Protein AF-A0A9E2AFW2-F1 (afdb_monomer)

Solvent-accessible surface area (backbone atoms only — not comparable to full-atom values): 8240 Å² total; per-residue (Å²): 127,94,78,80,80,75,71,78,92,69,82,68,89,81,72,83,62,75,20,58,77,52,99,63,85,60,44,72,47,82,43,48,35,34,31,89,55,49,40,71,42,80,55,95,90,38,84,34,23,58,45,58,34,19,28,29,30,11,33,22,78,39,76,97,48,46,80,21,29,34,50,26,20,40,85,44,87,38,39,20,19,66,88,38,36,89,31,56,58,35,32,25,68,42,68,41,74,51,57,39,71,80,40,66,43,82,35,43,22,35,25,28,33,46,36,32,38,84,47,20,26,28,27,42,78,86,51,45,82,38,64,41,48,69,68,47,54,50,32,47,52,69,26,91,86,35,53,55,43,75,91

Structure (mmCIF, N/CA/C/O backbone):
data_AF-A0A9E2AFW2-F1
#
_entry.id   AF-A0A9E2AFW2-F1
#
loop_
_atom_site.group_PDB
_atom_site.id
_atom_site.type_symbol
_atom_site.label_atom_id
_atom_site.label_alt_id
_atom_site.label_comp_id
_atom_site.label_asym_id
_atom_site.label_entity_id
_atom_site.label_seq_id
_atom_site.pdbx_PDB_ins_code
_atom_site.Cartn_x
_atom_site.Cartn_y
_atom_site.Cartn_z
_atom_site.occupancy
_atom_site.B_iso_or_equiv
_atom_site.auth_seq_id
_atom_site.auth_comp_id
_atom_site.auth_asym_id
_atom_site.auth_atom_id
_atom_site.pdbx_PDB_model_num
ATOM 1 N N . MET A 1 1 ? -11.075 -13.597 -46.503 1.00 49.38 1 MET A N 1
ATOM 2 C CA . MET A 1 1 ? -11.694 -13.304 -45.193 1.00 49.38 1 MET A CA 1
ATOM 3 C C . MET A 1 1 ? -10.785 -12.336 -44.465 1.00 49.38 1 MET A C 1
ATOM 5 O O . MET A 1 1 ? -9.578 -12.467 -44.625 1.00 49.38 1 MET A O 1
ATOM 9 N N . ALA A 1 2 ? -11.335 -11.351 -43.754 1.00 45.50 2 ALA A N 1
ATOM 10 C CA . ALA A 1 2 ? -10.520 -10.453 -42.945 1.00 45.50 2 ALA A CA 1
ATOM 11 C C . ALA A 1 2 ? -9.795 -11.281 -41.873 1.00 45.50 2 ALA A C 1
ATOM 13 O O . ALA A 1 2 ? -10.430 -11.976 -41.084 1.00 45.50 2 ALA A O 1
ATOM 14 N N . HIS A 1 3 ? -8.470 -11.265 -41.925 1.00 57.03 3 HIS A N 1
ATOM 15 C CA . HIS A 1 3 ? -7.596 -11.853 -40.927 1.00 57.03 3 HIS A CA 1
ATOM 16 C C . HIS A 1 3 ? -7.276 -10.745 -39.926 1.00 57.03 3 HIS A C 1
ATOM 18 O O . HIS A 1 3 ? -6.741 -9.705 -40.307 1.00 57.03 3 HIS A O 1
ATOM 24 N N . PHE A 1 4 ? -7.678 -10.942 -38.675 1.00 56.41 4 PHE A N 1
ATOM 25 C CA . PHE A 1 4 ? -7.304 -10.051 -37.589 1.00 56.41 4 PHE A CA 1
ATOM 26 C C . PHE A 1 4 ? -5.936 -10.497 -37.081 1.00 56.41 4 PHE A C 1
ATOM 28 O O . PHE A 1 4 ? -5.843 -11.523 -36.404 1.00 56.41 4 PHE A O 1
ATOM 35 N N . ASP A 1 5 ? -4.893 -9.738 -37.421 1.00 60.00 5 ASP A N 1
ATOM 36 C CA . ASP A 1 5 ? -3.604 -9.843 -36.742 1.00 60.00 5 ASP A CA 1
ATOM 37 C C . ASP A 1 5 ? -3.834 -9.535 -35.263 1.00 60.00 5 ASP A C 1
ATOM 39 O O . ASP A 1 5 ? -4.218 -8.423 -34.889 1.00 60.00 5 ASP A O 1
ATOM 43 N N . LYS A 1 6 ? -3.648 -10.541 -34.407 1.00 53.03 6 LYS A N 1
ATOM 44 C CA . LYS A 1 6 ? -3.552 -10.294 -32.971 1.00 53.03 6 LYS A CA 1
ATOM 45 C C . LYS A 1 6 ? -2.256 -9.517 -32.761 1.00 53.03 6 LYS A C 1
ATOM 47 O O . LYS A 1 6 ? -1.215 -9.927 -33.270 1.00 53.03 6 LYS A O 1
ATOM 52 N N . GLY A 1 7 ? -2.344 -8.382 -32.065 1.00 51.44 7 GLY A N 1
ATOM 53 C CA . GLY A 1 7 ? -1.178 -7.574 -31.715 1.00 51.44 7 GLY A CA 1
ATOM 54 C C . GLY A 1 7 ? -0.100 -8.418 -31.023 1.00 51.44 7 GLY A C 1
ATOM 55 O O . GLY A 1 7 ? -0.395 -9.525 -30.560 1.00 51.44 7 GLY A O 1
ATOM 56 N N . PRO A 1 8 ? 1.149 -7.929 -30.964 1.00 52.69 8 PRO A N 1
ATOM 57 C CA . PRO A 1 8 ? 2.214 -8.649 -30.275 1.00 52.69 8 PRO A CA 1
ATOM 58 C C . PRO A 1 8 ? 1.735 -9.015 -28.864 1.00 52.69 8 PRO A C 1
ATOM 60 O O . PRO A 1 8 ? 1.018 -8.224 -28.251 1.00 52.69 8 PRO A O 1
ATOM 63 N N . ASN A 1 9 ? 2.098 -10.208 -28.377 1.00 46.34 9 ASN A N 1
ATOM 64 C CA . ASN A 1 9 ? 1.863 -10.688 -27.005 1.00 46.34 9 ASN A CA 1
ATOM 65 C C . ASN A 1 9 ? 2.621 -9.819 -25.974 1.00 46.34 9 ASN A C 1
ATOM 67 O O . ASN A 1 9 ? 3.375 -10.325 -25.151 1.00 46.34 9 ASN A O 1
ATOM 71 N N . LEU A 1 10 ? 2.470 -8.501 -26.048 1.00 45.81 10 LEU A N 1
ATOM 72 C CA . LEU A 1 10 ? 2.905 -7.565 -25.038 1.00 45.81 10 LEU A CA 1
ATOM 73 C C . LEU A 1 10 ? 1.921 -7.736 -23.891 1.00 45.81 10 LEU A C 1
ATOM 75 O O . LEU A 1 10 ? 0.757 -7.343 -23.985 1.00 45.81 10 LEU A O 1
ATOM 79 N N . VAL A 1 11 ? 2.392 -8.362 -22.818 1.00 45.12 11 VAL A N 1
ATOM 80 C CA . VAL A 1 11 ? 1.685 -8.427 -21.541 1.00 45.12 11 VAL A CA 1
ATOM 81 C C . VAL A 1 11 ? 1.864 -7.068 -20.875 1.00 45.12 11 VAL A C 1
ATOM 83 O O . VAL A 1 11 ? 2.474 -6.944 -19.824 1.00 45.12 11 VAL A O 1
ATOM 86 N N . THR A 1 12 ? 1.390 -5.999 -21.513 1.00 49.47 12 THR A N 1
ATOM 87 C CA . THR A 1 12 ? 1.203 -4.760 -20.770 1.00 49.47 12 THR A CA 1
ATOM 88 C C . THR A 1 12 ? 0.086 -5.076 -19.774 1.00 49.47 12 THR A C 1
ATOM 90 O O . THR A 1 12 ? -0.984 -5.504 -20.222 1.00 49.47 12 THR A O 1
ATOM 93 N N . PRO A 1 13 ? 0.312 -4.962 -18.454 1.00 49.81 13 PRO A N 1
ATOM 94 C CA . PRO A 1 13 ? -0.681 -5.312 -17.446 1.00 49.81 13 PRO A CA 1
ATOM 95 C C . PRO A 1 13 ? -1.799 -4.262 -17.462 1.00 49.81 13 PRO A C 1
ATOM 97 O O . PRO A 1 13 ? -1.875 -3.379 -16.619 1.00 49.81 13 PRO A O 1
ATOM 100 N N . PHE A 1 14 ? -2.653 -4.309 -18.481 1.00 44.72 14 PHE A N 1
ATOM 101 C CA . PHE A 1 14 ? -3.887 -3.548 -18.528 1.00 44.72 14 PHE A CA 1
ATOM 102 C C . PHE A 1 14 ? -4.969 -4.386 -17.854 1.00 44.72 14 PHE A C 1
ATOM 104 O O . PHE A 1 14 ? -5.478 -5.345 -18.433 1.00 44.72 14 PHE A O 1
ATOM 111 N N . GLY A 1 15 ? -5.310 -4.019 -16.622 1.00 48.16 15 GLY A N 1
ATOM 112 C CA . GLY A 1 15 ? -6.429 -4.595 -15.889 1.00 48.16 15 GLY A CA 1
ATOM 113 C C . GLY A 1 15 ? -6.395 -4.204 -14.418 1.00 48.16 15 GLY A C 1
ATOM 114 O O . GLY A 1 15 ? -5.379 -4.391 -13.756 1.00 48.16 15 GLY A O 1
ATOM 115 N N . ASP A 1 16 ? -7.512 -3.686 -13.911 1.00 53.84 16 ASP A N 1
ATOM 116 C CA . ASP A 1 16 ? -7.680 -3.423 -12.484 1.00 53.84 16 ASP A CA 1
ATOM 117 C C . ASP A 1 16 ? -7.953 -4.755 -11.773 1.00 53.84 16 ASP A C 1
ATOM 119 O O . ASP A 1 16 ? -9.029 -5.350 -11.922 1.00 53.84 16 ASP A O 1
ATOM 123 N N . LEU A 1 17 ? -6.991 -5.239 -10.983 1.00 59.94 17 LEU A N 1
ATOM 124 C CA . LEU A 1 17 ? -7.276 -6.292 -10.011 1.00 59.94 17 LEU A CA 1
ATOM 125 C C . LEU A 1 17 ? -8.238 -5.705 -8.979 1.00 59.94 17 LEU A C 1
ATOM 127 O O . LEU A 1 17 ? -7.923 -4.772 -8.235 1.00 59.94 1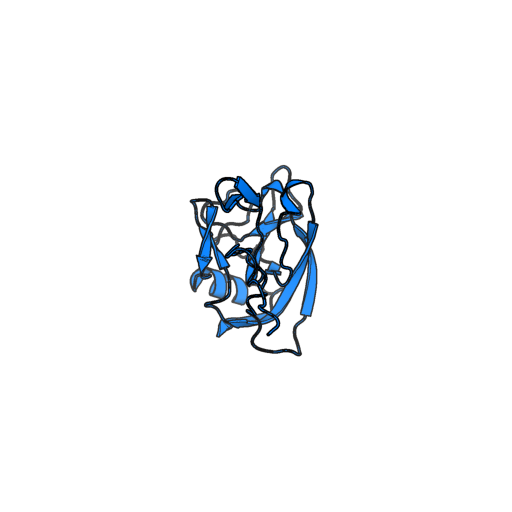7 LEU A O 1
ATOM 131 N N . THR A 1 18 ? -9.477 -6.195 -9.015 1.00 73.38 18 THR A N 1
ATOM 132 C CA . THR A 1 18 ? -10.560 -5.651 -8.198 1.00 73.38 18 THR A CA 1
ATOM 133 C C . THR A 1 18 ? -10.479 -6.254 -6.800 1.00 73.38 18 THR A C 1
ATOM 135 O O . THR A 1 18 ? -11.070 -7.294 -6.515 1.00 73.38 18 THR A O 1
ATOM 138 N N . PHE A 1 19 ? -9.746 -5.579 -5.917 1.00 85.81 19 PHE A N 1
ATOM 139 C CA . PHE A 1 19 ? -9.645 -5.945 -4.503 1.00 85.81 19 PHE A CA 1
ATOM 140 C C . PHE A 1 19 ? -10.949 -5.687 -3.729 1.00 85.81 19 PHE A C 1
ATOM 142 O O . PHE A 1 19 ? -11.194 -6.316 -2.704 1.00 85.81 19 PHE A O 1
ATOM 149 N N . LEU A 1 20 ? -11.815 -4.783 -4.198 1.00 86.00 20 LEU A N 1
ATOM 150 C CA . LEU A 1 20 ? -13.088 -4.483 -3.541 1.00 86.00 20 LEU A CA 1
ATOM 151 C C . LEU A 1 20 ? -14.127 -5.575 -3.813 1.00 86.00 20 LEU A C 1
ATOM 153 O O . LEU A 1 20 ? -14.416 -5.920 -4.957 1.00 86.00 20 LEU A O 1
ATOM 157 N N . ARG A 1 21 ? -14.757 -6.086 -2.751 1.00 81.69 21 ARG A N 1
ATOM 158 C CA . ARG A 1 21 ? -15.863 -7.058 -2.853 1.00 81.69 21 ARG A CA 1
ATOM 159 C C . ARG A 1 21 ? -17.245 -6.418 -2.913 1.00 81.69 21 ARG A C 1
ATOM 161 O O . ARG A 1 21 ? -18.230 -7.119 -3.127 1.00 81.69 21 ARG A O 1
ATOM 168 N N . SER A 1 22 ? -17.320 -5.101 -2.755 1.00 72.38 22 SER A N 1
ATOM 169 C CA . SER A 1 22 ? -18.550 -4.328 -2.886 1.00 72.38 22 SER A CA 1
ATOM 170 C C . SER A 1 22 ? -18.357 -3.203 -3.892 1.00 72.38 22 SER A C 1
ATOM 172 O O . SER A 1 22 ? -17.345 -2.509 -3.867 1.00 72.38 22 SER A O 1
ATOM 174 N N . THR A 1 23 ? -19.353 -2.993 -4.750 1.00 71.12 23 THR A N 1
ATOM 175 C CA . THR A 1 23 ? -19.402 -1.844 -5.665 1.00 71.12 23 THR A CA 1
ATOM 176 C C . THR A 1 23 ? -19.975 -0.591 -5.000 1.00 71.12 23 THR A C 1
ATOM 178 O O . THR A 1 23 ? -19.954 0.474 -5.604 1.00 71.12 23 THR A O 1
ATOM 181 N N . HIS A 1 24 ? -20.504 -0.705 -3.775 1.00 70.94 24 HIS A N 1
ATOM 182 C CA . HIS A 1 24 ? -21.132 0.378 -3.010 1.00 70.94 24 HIS A CA 1
ATOM 183 C C . HIS A 1 24 ? -20.594 0.429 -1.568 1.00 70.94 24 HIS A C 1
ATOM 185 O O . HIS A 1 24 ? -20.006 -0.540 -1.088 1.00 70.94 24 HIS A O 1
ATOM 191 N N . ASN A 1 25 ? -20.858 1.528 -0.852 1.00 81.25 25 ASN A N 1
ATOM 192 C CA . ASN A 1 25 ? -20.519 1.714 0.569 1.00 81.25 25 ASN A CA 1
ATOM 193 C C . ASN A 1 25 ? -19.024 1.564 0.895 1.00 81.25 25 ASN A C 1
ATOM 195 O O . ASN A 1 25 ? -18.662 0.958 1.902 1.00 81.25 25 ASN A O 1
ATOM 199 N N . TYR A 1 26 ? -18.165 2.126 0.050 1.00 90.44 26 TYR A N 1
ATOM 200 C CA . TYR A 1 26 ? -16.770 2.364 0.394 1.00 90.44 26 TYR A CA 1
ATOM 201 C C . TYR A 1 26 ? -16.505 3.867 0.403 1.00 90.44 26 TYR A C 1
ATOM 203 O O . TYR A 1 26 ? -17.104 4.607 -0.380 1.00 90.44 26 TYR A O 1
ATOM 211 N N . ASN A 1 27 ? -15.609 4.308 1.281 1.00 93.88 27 ASN A N 1
ATOM 212 C CA . ASN A 1 27 ? -15.170 5.696 1.322 1.00 93.88 27 ASN A CA 1
ATOM 213 C C . ASN A 1 27 ? -13.701 5.800 0.933 1.00 93.88 27 ASN A C 1
ATOM 215 O O . ASN A 1 27 ? -12.884 4.938 1.266 1.00 93.88 27 ASN A O 1
ATOM 219 N N . VAL A 1 28 ? -13.394 6.874 0.212 1.00 94.31 28 VAL A N 1
ATOM 220 C CA . VAL A 1 28 ? -12.089 7.129 -0.394 1.00 94.31 28 VAL A CA 1
ATOM 221 C C . VAL A 1 28 ? -11.592 8.483 0.073 1.00 94.31 28 VAL A C 1
ATOM 223 O O . VAL A 1 28 ? -12.369 9.431 0.180 1.00 94.31 28 VAL A O 1
ATOM 226 N N . GLU A 1 29 ? -10.293 8.576 0.306 1.00 96.00 29 GLU A N 1
ATOM 227 C CA . GLU A 1 29 ? -9.592 9.828 0.546 1.00 96.00 29 GLU A CA 1
ATOM 228 C C . GLU A 1 29 ? -8.398 9.948 -0.409 1.00 96.00 29 GLU A C 1
ATOM 230 O O . GLU A 1 29 ? -7.789 8.949 -0.799 1.00 96.00 29 GLU A O 1
ATOM 235 N N . SER A 1 30 ? -8.097 11.174 -0.833 1.00 96.94 30 SER A N 1
ATOM 236 C CA . SER A 1 30 ? -6.978 11.481 -1.723 1.00 96.94 30 SER A CA 1
ATOM 237 C C . SER A 1 30 ? -5.680 11.645 -0.935 1.00 96.94 30 SER A C 1
ATOM 239 O O . SER A 1 30 ? -5.635 12.411 0.029 1.00 96.94 30 SER A O 1
ATOM 241 N N . TYR A 1 31 ? -4.605 11.013 -1.400 1.00 97.69 31 TYR A N 1
ATOM 242 C CA . TYR A 1 31 ? -3.260 11.171 -0.850 1.00 97.69 31 TYR A CA 1
ATOM 243 C C . TYR A 1 31 ? -2.229 11.401 -1.953 1.00 97.69 31 TYR A C 1
ATOM 245 O O . TYR A 1 31 ? -2.374 10.916 -3.073 1.00 97.69 31 TYR A O 1
ATOM 253 N N . THR A 1 32 ? -1.143 12.096 -1.616 1.00 98.00 32 THR A N 1
ATOM 254 C CA . THR A 1 32 ? 0.012 12.250 -2.508 1.00 98.00 32 THR A CA 1
ATOM 255 C C . THR A 1 32 ? 0.951 11.057 -2.350 1.00 98.00 32 THR A C 1
ATOM 257 O O . THR A 1 32 ? 1.638 10.947 -1.334 1.00 98.00 32 THR A O 1
ATOM 260 N N . LEU A 1 33 ? 0.998 10.182 -3.353 1.00 97.62 33 LEU A N 1
ATOM 261 C CA . LEU A 1 33 ? 1.983 9.112 -3.500 1.00 97.62 33 LEU A CA 1
ATOM 262 C C . LEU A 1 33 ? 3.352 9.712 -3.822 1.00 97.62 33 LEU A C 1
ATOM 264 O O . LEU A 1 33 ? 3.494 10.474 -4.783 1.00 97.62 33 LEU A O 1
ATOM 268 N N . ALA A 1 34 ? 4.356 9.354 -3.029 1.00 96.94 34 ALA A N 1
ATOM 269 C CA . ALA A 1 34 ? 5.733 9.736 -3.284 1.00 96.94 34 ALA A CA 1
ATOM 270 C C . ALA A 1 34 ? 6.329 8.878 -4.404 1.00 96.94 34 ALA A C 1
ATOM 272 O O . ALA A 1 34 ? 6.399 7.657 -4.281 1.00 96.94 34 ALA A O 1
ATOM 273 N N . GLU A 1 35 ? 6.831 9.509 -5.467 1.00 94.88 35 GLU A N 1
ATOM 274 C CA . GLU A 1 35 ? 7.476 8.786 -6.575 1.00 94.88 35 GLU A CA 1
ATOM 275 C C . GLU A 1 35 ? 8.638 7.914 -6.080 1.00 94.88 35 GLU A C 1
ATOM 277 O O . GLU A 1 35 ? 8.860 6.811 -6.582 1.00 94.88 35 GLU A O 1
ATOM 282 N N . ALA A 1 36 ? 9.409 8.421 -5.116 1.00 94.06 36 ALA A N 1
ATOM 283 C CA . ALA A 1 36 ? 10.596 7.746 -4.603 1.00 94.06 36 ALA A CA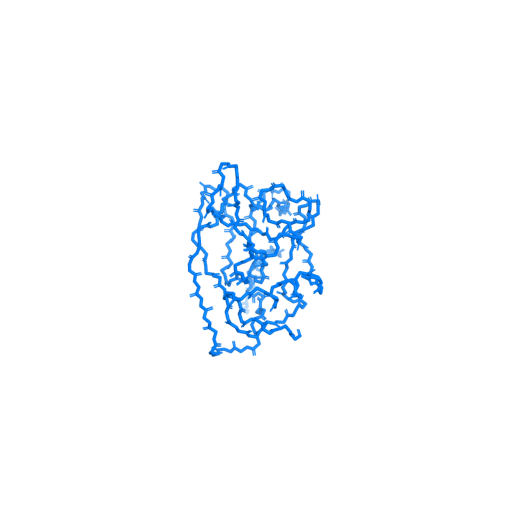 1
ATOM 284 C C . ALA A 1 36 ? 10.269 6.424 -3.894 1.00 94.06 36 ALA A C 1
ATOM 286 O O . ALA A 1 36 ? 11.133 5.558 -3.830 1.00 94.06 36 ALA A O 1
ATOM 287 N N . ASP A 1 37 ? 9.036 6.275 -3.406 1.00 94.56 37 ASP A N 1
ATOM 288 C CA . ASP A 1 37 ? 8.586 5.123 -2.626 1.00 94.56 37 ASP A CA 1
ATOM 289 C C . ASP A 1 37 ? 7.878 4.060 -3.481 1.00 94.56 37 ASP A C 1
ATOM 291 O O . ASP A 1 37 ? 7.502 3.011 -2.962 1.00 94.56 37 ASP A O 1
ATOM 295 N N . VAL A 1 38 ? 7.677 4.309 -4.782 1.00 94.56 38 VAL A N 1
ATOM 296 C CA . VAL A 1 38 ? 7.105 3.312 -5.697 1.00 94.56 38 VAL A CA 1
ATOM 297 C C . VAL A 1 38 ? 8.198 2.323 -6.114 1.00 94.56 38 VAL A C 1
ATOM 299 O O . VAL A 1 38 ? 9.206 2.765 -6.683 1.00 94.56 38 VAL A O 1
ATOM 302 N N . PRO A 1 39 ? 8.007 1.008 -5.887 1.00 92.75 39 PRO A N 1
ATOM 303 C CA . PRO A 1 39 ? 8.977 -0.000 -6.284 1.00 92.75 39 PRO A CA 1
ATOM 304 C C . PRO A 1 39 ? 9.258 -0.003 -7.785 1.00 92.75 39 PRO A C 1
ATOM 306 O O . PRO A 1 39 ? 8.377 0.265 -8.610 1.00 92.75 39 PRO A O 1
ATOM 309 N N . THR A 1 40 ? 10.503 -0.325 -8.126 1.00 91.31 40 THR A N 1
ATOM 310 C CA . THR A 1 40 ? 10.924 -0.527 -9.514 1.00 91.31 40 THR A CA 1
ATOM 311 C C . THR A 1 40 ? 10.722 -1.989 -9.880 1.00 91.31 40 THR A C 1
ATOM 313 O O . THR A 1 40 ? 11.141 -2.873 -9.142 1.00 91.31 40 THR A O 1
ATOM 316 N N . VAL A 1 41 ? 10.096 -2.234 -11.022 1.00 86.81 41 VAL A N 1
ATOM 317 C CA . VAL A 1 41 ? 9.830 -3.556 -11.582 1.00 86.81 41 VAL A CA 1
ATOM 318 C C . VAL A 1 41 ? 10.454 -3.608 -12.973 1.00 86.81 41 VAL A C 1
ATOM 320 O O . VAL A 1 41 ? 10.291 -2.668 -13.755 1.00 86.81 41 VAL A O 1
ATOM 323 N N . ASP A 1 42 ? 11.151 -4.697 -13.289 1.00 86.31 42 ASP A N 1
ATOM 324 C CA . ASP A 1 42 ? 11.628 -4.947 -14.650 1.00 86.31 42 ASP A CA 1
ATOM 325 C C . ASP A 1 42 ? 10.456 -5.389 -15.535 1.00 86.31 42 ASP A C 1
ATOM 327 O O . ASP A 1 42 ? 9.812 -6.411 -15.283 1.00 86.31 42 ASP A O 1
ATOM 331 N N . VAL A 1 43 ? 10.167 -4.603 -16.571 1.00 83.38 43 VAL A N 1
ATOM 332 C CA . VAL A 1 43 ? 9.162 -4.924 -17.585 1.00 83.38 43 VAL A CA 1
ATOM 333 C C . VAL A 1 43 ? 9.849 -4.984 -18.934 1.00 83.38 43 VAL A C 1
ATOM 335 O O . VAL A 1 43 ? 10.237 -3.958 -19.494 1.00 83.38 43 VAL A O 1
ATOM 338 N N . ASP A 1 44 ? 9.987 -6.201 -19.455 1.00 84.69 44 ASP A N 1
ATOM 339 C CA . ASP A 1 44 ? 10.603 -6.479 -20.754 1.00 84.69 44 ASP A CA 1
ATOM 340 C C . ASP A 1 44 ? 12.024 -5.883 -20.902 1.00 84.69 44 ASP A C 1
ATOM 342 O O . ASP A 1 44 ? 12.403 -5.394 -21.969 1.00 84.69 44 ASP A O 1
ATOM 346 N N . GLY A 1 45 ? 12.833 -5.925 -19.834 1.00 86.19 45 GLY A N 1
ATOM 347 C CA . GLY A 1 45 ? 14.210 -5.419 -19.822 1.00 86.19 45 GLY A CA 1
ATOM 348 C C . GLY A 1 45 ? 14.316 -3.905 -19.628 1.00 86.19 45 GLY A C 1
ATOM 349 O O . GLY A 1 45 ? 15.325 -3.303 -20.001 1.00 86.19 45 GLY A O 1
ATOM 350 N N . SER A 1 46 ? 13.261 -3.272 -19.117 1.00 87.00 46 SER A N 1
ATOM 351 C CA . SER A 1 46 ? 13.216 -1.851 -18.790 1.00 87.00 46 SER A CA 1
ATOM 352 C C . SER A 1 46 ? 12.655 -1.644 -17.391 1.00 87.00 46 SER A C 1
ATOM 354 O O . SER A 1 46 ? 11.525 -2.031 -17.103 1.00 87.00 46 SER A O 1
ATOM 356 N N . ASP A 1 47 ? 13.408 -0.924 -16.565 1.00 90.94 47 ASP A N 1
ATOM 357 C CA . ASP A 1 47 ? 12.970 -0.506 -15.238 1.00 90.94 47 ASP A CA 1
ATOM 358 C C . ASP A 1 47 ? 11.752 0.423 -15.332 1.00 90.94 47 ASP A C 1
ATOM 360 O O . ASP A 1 47 ? 11.793 1.486 -15.965 1.00 90.94 47 ASP A O 1
ATOM 364 N N . GLN A 1 48 ? 10.659 0.025 -14.686 1.00 91.19 48 GLN A N 1
ATOM 365 C CA . GLN A 1 48 ? 9.423 0.793 -14.594 1.00 91.19 48 GLN A CA 1
ATOM 366 C C . GLN A 1 48 ? 8.957 0.890 -13.146 1.00 91.19 48 GLN A C 1
ATOM 368 O O . GLN A 1 48 ? 9.047 -0.059 -12.378 1.00 91.19 48 GLN A O 1
ATOM 373 N N . LYS A 1 49 ? 8.367 2.026 -12.781 1.00 92.06 49 LYS A N 1
ATOM 374 C CA . LYS A 1 49 ? 7.632 2.174 -11.523 1.00 92.06 49 LYS A CA 1
ATOM 375 C C . LYS A 1 49 ? 6.162 1.891 -11.764 1.00 92.06 49 LYS A C 1
ATOM 377 O O . LYS A 1 49 ? 5.481 2.667 -12.443 1.00 92.06 49 LYS A O 1
ATOM 382 N N . ILE A 1 50 ? 5.695 0.773 -11.219 1.00 90.88 50 ILE A N 1
ATOM 383 C CA . ILE A 1 50 ? 4.307 0.328 -11.330 1.00 90.88 50 ILE A CA 1
ATOM 384 C C . ILE A 1 50 ? 3.703 0.281 -9.934 1.00 90.88 50 ILE A C 1
ATOM 386 O O . ILE A 1 50 ? 4.218 -0.374 -9.030 1.00 90.88 50 ILE A O 1
ATOM 390 N N . TRP A 1 51 ? 2.593 0.994 -9.775 1.00 92.25 51 TRP A N 1
ATOM 391 C CA . TRP A 1 51 ? 1.782 0.966 -8.568 1.00 92.25 51 TRP A CA 1
ATOM 392 C C . TRP A 1 51 ? 0.489 0.208 -8.833 1.00 92.25 51 TRP A C 1
ATOM 394 O O . TRP A 1 51 ? -0.307 0.616 -9.686 1.00 92.25 51 TRP A O 1
ATOM 404 N N . TYR A 1 52 ? 0.276 -0.878 -8.094 1.00 91.06 52 TYR A N 1
ATOM 405 C CA . TYR A 1 52 ? -0.910 -1.713 -8.234 1.00 91.06 52 TYR A CA 1
ATOM 406 C C . TYR A 1 52 ? -2.077 -1.187 -7.391 1.00 91.06 52 TYR A C 1
ATOM 408 O O . TYR A 1 52 ? -1.905 -0.767 -6.242 1.00 91.06 52 TYR A O 1
ATOM 416 N N . SER A 1 53 ? -3.293 -1.261 -7.937 1.00 93.06 53 SER A N 1
ATOM 417 C CA . SER A 1 53 ? -4.501 -1.184 -7.113 1.00 93.06 53 SER A CA 1
ATOM 418 C C . SER A 1 53 ? -4.512 -2.347 -6.116 1.00 93.06 53 SER A C 1
ATOM 420 O O . SER A 1 53 ? -4.009 -3.425 -6.418 1.00 93.06 53 SER A O 1
ATOM 422 N N . GLY A 1 54 ? -5.070 -2.144 -4.925 1.00 93.38 54 GLY A N 1
ATOM 423 C CA . GLY A 1 54 ? -5.009 -3.128 -3.840 1.00 93.38 54 GLY A CA 1
ATOM 424 C C . GLY A 1 54 ? -3.780 -2.985 -2.936 1.00 93.38 54 GLY A C 1
ATOM 425 O O . GLY A 1 54 ? -3.693 -3.670 -1.919 1.00 93.38 54 GLY A O 1
ATOM 426 N N . THR A 1 55 ? -2.849 -2.078 -3.241 1.00 96.00 55 THR A N 1
ATOM 427 C CA . THR A 1 55 ? -1.664 -1.850 -2.399 1.00 96.00 55 THR A CA 1
ATOM 428 C C . THR A 1 55 ? -2.042 -1.201 -1.068 1.00 96.00 55 THR A C 1
ATOM 430 O O . THR A 1 55 ? -2.713 -0.168 -1.037 1.00 96.00 55 THR A O 1
ATOM 433 N N . ALA A 1 56 ? -1.586 -1.788 0.034 1.00 97.44 56 ALA A N 1
ATOM 434 C CA . ALA A 1 56 ? -1.671 -1.239 1.376 1.00 97.44 56 ALA A CA 1
ATOM 435 C C . ALA A 1 56 ? -0.824 0.028 1.502 1.00 97.44 56 ALA A C 1
ATOM 437 O O . ALA A 1 56 ? 0.345 0.045 1.125 1.00 97.44 56 ALA A O 1
ATOM 438 N N . VAL A 1 57 ? -1.412 1.091 2.048 1.00 97.69 57 VAL A N 1
ATOM 439 C CA . VAL A 1 57 ? -0.822 2.432 2.063 1.00 97.69 57 VAL A CA 1
ATOM 440 C C . VAL A 1 57 ? -0.506 2.877 3.483 1.00 97.69 57 VAL A C 1
ATOM 442 O O . VAL A 1 57 ? -1.347 2.774 4.379 1.00 97.69 57 VAL A O 1
ATOM 445 N N . ALA A 1 58 ? 0.681 3.452 3.666 1.00 97.62 58 ALA A N 1
ATOM 446 C CA . ALA A 1 58 ? 1.095 4.119 4.894 1.00 97.62 58 ALA A CA 1
ATOM 447 C C . ALA A 1 58 ? 1.720 5.488 4.600 1.00 97.62 58 ALA A C 1
ATOM 449 O O . ALA A 1 58 ? 2.310 5.710 3.540 1.00 97.62 58 ALA A O 1
ATOM 450 N N . VAL A 1 59 ? 1.587 6.417 5.548 1.00 97.44 59 VAL A N 1
ATOM 451 C CA . VAL A 1 59 ? 2.216 7.740 5.463 1.00 97.44 59 VAL A CA 1
ATOM 452 C C . VAL A 1 59 ? 3.670 7.676 5.926 1.00 97.44 59 VAL A C 1
ATOM 454 O O . VAL A 1 59 ? 3.982 7.056 6.940 1.00 97.44 59 VAL A O 1
ATOM 457 N N . ASN A 1 60 ? 4.562 8.354 5.209 1.00 97.31 60 ASN A N 1
ATOM 458 C CA . ASN A 1 60 ? 5.914 8.601 5.690 1.00 97.31 60 ASN A CA 1
ATOM 459 C C . ASN A 1 60 ? 5.873 9.638 6.815 1.00 97.31 60 ASN A C 1
ATOM 461 O O . ASN A 1 60 ? 5.322 10.725 6.637 1.00 97.31 60 ASN A O 1
ATOM 465 N N . THR A 1 61 ? 6.508 9.336 7.941 1.00 97.31 61 THR A N 1
ATOM 466 C CA . THR A 1 61 ? 6.608 10.233 9.106 1.00 97.31 61 THR A CA 1
ATOM 467 C C . THR A 1 61 ? 7.947 10.963 9.186 1.00 97.31 61 THR A C 1
ATOM 469 O O . THR A 1 61 ? 8.155 11.818 10.049 1.00 97.31 61 THR A O 1
ATOM 472 N N . SER A 1 62 ? 8.878 10.634 8.289 1.00 95.81 62 SER A N 1
ATOM 473 C CA . SER A 1 62 ? 10.211 11.227 8.226 1.00 95.81 62 SER A CA 1
ATOM 474 C C . SER A 1 62 ? 10.796 11.170 6.808 1.00 95.81 62 SER A C 1
ATOM 476 O O . SER A 1 62 ? 10.189 10.628 5.883 1.00 95.81 62 SER A O 1
ATOM 478 N N . GLY A 1 63 ? 11.975 11.772 6.626 1.00 94.25 63 GLY A N 1
ATOM 479 C CA . GLY A 1 63 ? 12.676 11.814 5.341 1.00 94.25 63 GLY A CA 1
ATOM 480 C C . GLY A 1 63 ? 12.131 12.858 4.360 1.00 94.25 63 GLY A C 1
ATOM 481 O O . GLY A 1 63 ? 11.294 13.694 4.700 1.00 94.25 63 GLY A O 1
ATOM 482 N N . ALA A 1 64 ? 12.632 12.819 3.123 1.00 93.00 64 ALA A N 1
ATOM 483 C CA . ALA A 1 64 ? 12.269 13.778 2.072 1.00 93.00 64 ALA A CA 1
ATOM 484 C C . ALA A 1 64 ? 10.806 13.649 1.602 1.00 93.00 64 ALA A C 1
ATOM 486 O O . ALA A 1 64 ? 10.237 14.606 1.078 1.00 93.00 64 ALA A O 1
ATOM 487 N N . SER A 1 65 ? 10.195 12.484 1.822 1.00 96.00 65 SER A N 1
ATOM 488 C CA . SER A 1 65 ? 8.801 12.185 1.483 1.00 96.00 65 SER A CA 1
ATOM 489 C C . SER A 1 65 ? 7.844 12.343 2.672 1.00 96.00 65 SER A C 1
ATOM 491 O O . SER A 1 65 ? 6.715 11.868 2.593 1.00 96.00 65 SER A O 1
ATOM 493 N N . ASN A 1 66 ? 8.259 12.982 3.774 1.00 96.75 66 ASN A N 1
ATOM 494 C CA . ASN A 1 66 ? 7.417 13.149 4.964 1.00 96.75 66 ASN A CA 1
ATOM 495 C C . ASN A 1 66 ? 6.051 13.781 4.624 1.00 96.75 66 ASN A C 1
ATOM 497 O O . ASN A 1 66 ? 5.979 14.775 3.899 1.00 96.75 66 ASN A O 1
ATOM 501 N N . GLY A 1 67 ? 4.974 13.195 5.146 1.00 96.50 67 GLY A N 1
ATOM 502 C CA . GLY A 1 67 ? 3.590 13.594 4.879 1.00 96.50 67 GLY A CA 1
ATOM 503 C C . GLY A 1 67 ? 3.012 13.067 3.560 1.00 96.50 67 GLY A C 1
ATOM 504 O O . GLY A 1 67 ? 1.805 13.174 3.349 1.00 96.50 67 GLY A O 1
ATOM 505 N N . LYS A 1 68 ? 3.836 12.470 2.691 1.00 97.75 68 LYS A N 1
ATOM 506 C CA . LYS A 1 68 ? 3.389 11.714 1.513 1.00 97.75 68 LYS A CA 1
ATOM 507 C C . LYS A 1 68 ? 3.183 10.250 1.877 1.00 97.75 68 LYS A C 1
ATOM 509 O O . LYS A 1 68 ? 3.644 9.790 2.923 1.00 97.75 68 LYS A O 1
ATOM 514 N N . VAL A 1 69 ? 2.515 9.512 1.001 1.00 97.75 69 VAL A N 1
ATOM 515 C CA . VAL A 1 69 ? 2.257 8.085 1.192 1.00 97.75 69 VAL A CA 1
ATOM 516 C C . VAL A 1 69 ? 3.117 7.214 0.284 1.00 97.75 69 VAL A C 1
ATOM 518 O O . VAL A 1 69 ? 3.586 7.661 -0.762 1.00 97.75 69 VAL A O 1
ATOM 521 N N . GLY A 1 70 ? 3.287 5.964 0.698 1.00 97.31 70 GLY A N 1
ATOM 522 C CA . GLY A 1 70 ? 3.917 4.889 -0.060 1.00 97.31 70 GLY A CA 1
ATOM 523 C C . GLY A 1 70 ? 3.317 3.536 0.337 1.00 97.31 70 GLY A C 1
ATOM 524 O O . GLY A 1 70 ? 2.378 3.498 1.146 1.00 97.31 70 GLY A O 1
ATOM 525 N N . PRO A 1 71 ? 3.837 2.426 -0.207 1.00 97.44 71 PRO A N 1
ATOM 526 C CA . PRO A 1 71 ? 3.358 1.099 0.158 1.00 97.44 71 PRO A CA 1
ATOM 527 C C . PRO A 1 71 ? 3.706 0.780 1.618 1.00 97.44 71 PRO A C 1
ATOM 529 O O . PRO A 1 71 ? 4.717 1.259 2.135 1.00 97.44 71 PRO A O 1
ATOM 532 N N . VAL A 1 72 ? 2.905 -0.041 2.296 1.00 97.88 72 VAL A N 1
ATOM 533 C CA . VAL A 1 72 ? 3.375 -0.724 3.510 1.00 97.88 72 VAL A CA 1
ATOM 534 C C . VAL A 1 72 ? 4.521 -1.639 3.098 1.00 97.88 72 VAL A C 1
ATOM 536 O O . VAL A 1 72 ? 4.373 -2.417 2.159 1.00 97.88 72 VAL A O 1
ATO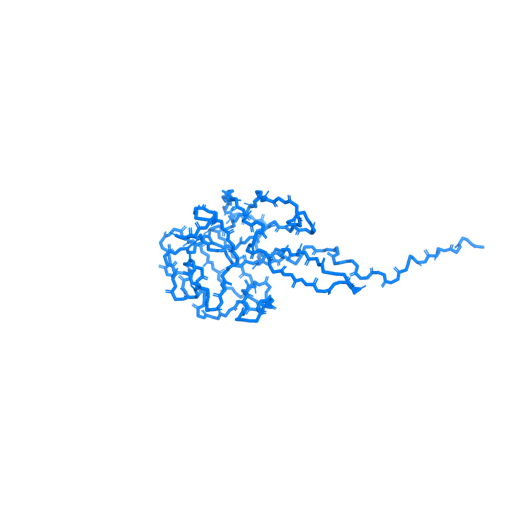M 539 N N . GLU A 1 73 ? 5.663 -1.515 3.767 1.00 97.00 73 GLU A N 1
ATOM 540 C CA . GLU A 1 73 ? 6.914 -2.120 3.319 1.00 97.00 73 GLU A CA 1
ATOM 541 C C . GLU A 1 73 ? 7.702 -2.708 4.493 1.00 97.00 73 GLU A C 1
ATOM 543 O O . GLU A 1 73 ? 8.016 -2.022 5.471 1.00 97.00 73 GLU A O 1
ATOM 548 N N . THR A 1 74 ? 8.042 -3.993 4.408 1.00 94.25 74 THR A N 1
ATOM 549 C CA . THR A 1 74 ? 8.810 -4.667 5.463 1.00 94.25 74 THR A CA 1
ATOM 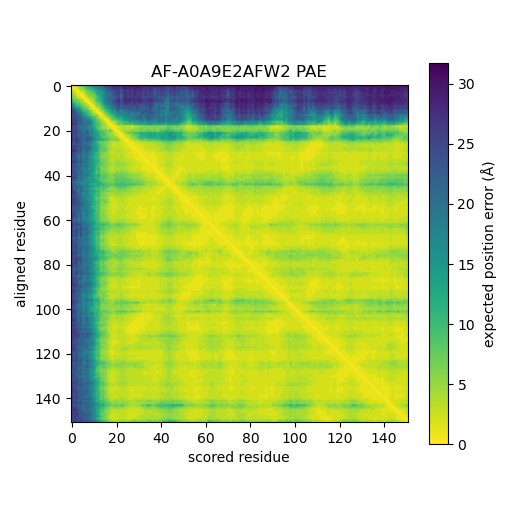550 C C . THR A 1 74 ? 10.216 -4.081 5.581 1.00 94.25 74 THR A C 1
ATOM 552 O O . THR A 1 74 ? 10.958 -4.001 4.612 1.00 94.25 74 THR A O 1
ATOM 555 N N . GLY A 1 75 ? 10.615 -3.704 6.800 1.00 90.44 75 GLY A N 1
ATOM 556 C CA . GLY A 1 75 ? 11.941 -3.126 7.059 1.00 90.44 75 GLY A CA 1
ATOM 557 C C . GLY A 1 75 ? 12.071 -1.645 6.690 1.00 90.44 75 GLY A C 1
ATOM 558 O O . GLY A 1 75 ? 13.153 -1.078 6.836 1.00 90.44 75 GLY A O 1
ATOM 559 N N . ASN A 1 76 ? 10.981 -1.002 6.265 1.00 93.19 76 ASN A N 1
ATOM 560 C CA . ASN A 1 76 ? 10.971 0.422 5.976 1.00 93.19 76 ASN A CA 1
ATOM 561 C C . ASN A 1 76 ? 11.238 1.267 7.237 1.00 93.19 76 ASN A C 1
ATOM 563 O O . ASN A 1 76 ? 10.622 1.070 8.281 1.00 93.19 76 ASN A O 1
ATOM 567 N N . ALA A 1 77 ? 12.144 2.241 7.133 1.00 92.56 77 ALA A N 1
ATOM 568 C CA . ALA A 1 77 ? 12.551 3.092 8.255 1.00 92.56 77 ALA A CA 1
ATOM 569 C C . ALA A 1 77 ? 11.825 4.451 8.312 1.00 92.56 77 ALA A C 1
ATOM 571 O O . ALA A 1 77 ? 12.057 5.232 9.233 1.00 92.56 77 ALA A O 1
ATOM 572 N N . THR A 1 78 ? 10.968 4.767 7.335 1.00 93.25 78 THR A N 1
ATOM 573 C CA . THR A 1 78 ? 10.281 6.065 7.219 1.00 93.25 78 THR A CA 1
ATOM 574 C C . THR A 1 78 ? 8.875 6.058 7.817 1.00 93.25 78 THR A C 1
ATOM 576 O O . THR A 1 78 ? 8.133 7.026 7.645 1.00 93.25 78 THR A O 1
ATOM 579 N N . GLY A 1 79 ? 8.515 5.008 8.561 1.00 93.19 79 GLY A N 1
ATOM 580 C CA . GLY A 1 79 ? 7.218 4.860 9.224 1.00 93.19 79 GLY A CA 1
ATOM 581 C C . GLY A 1 79 ? 6.190 4.055 8.430 1.00 93.19 79 GLY A C 1
ATOM 582 O O . GLY A 1 79 ? 5.023 4.040 8.817 1.00 93.19 79 GLY A O 1
ATOM 583 N N . ARG A 1 80 ? 6.594 3.407 7.328 1.00 96.12 80 ARG A N 1
ATOM 584 C CA . ARG A 1 80 ? 5.723 2.542 6.515 1.00 96.12 80 ARG A CA 1
ATOM 585 C C . ARG A 1 80 ? 5.871 1.050 6.845 1.00 96.12 80 ARG A C 1
ATOM 587 O O . ARG A 1 80 ? 5.366 0.218 6.094 1.00 96.12 80 ARG A O 1
ATOM 594 N N . ALA A 1 81 ? 6.554 0.692 7.935 1.00 96.50 81 ALA A N 1
ATOM 595 C CA . ALA A 1 81 ? 6.726 -0.707 8.318 1.00 96.50 81 ALA A CA 1
ATOM 596 C C . ALA A 1 81 ? 5.418 -1.334 8.835 1.00 96.50 81 ALA A C 1
ATOM 598 O O . ALA A 1 81 ? 4.614 -0.640 9.459 1.00 96.50 81 ALA A O 1
ATOM 599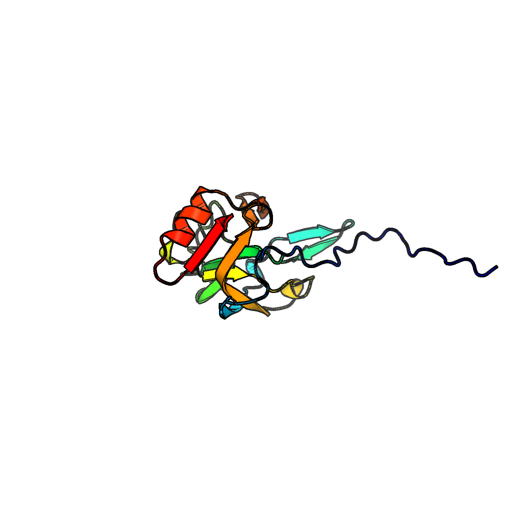 N N . PRO A 1 82 ? 5.227 -2.661 8.691 1.00 94.44 82 PRO A N 1
ATOM 600 C CA . PRO A 1 82 ? 4.101 -3.392 9.283 1.00 94.44 82 PRO A CA 1
ATOM 601 C C . PRO A 1 82 ? 3.885 -3.154 10.787 1.00 94.44 82 PRO A C 1
ATOM 603 O O . PRO A 1 82 ? 2.761 -3.239 11.273 1.00 94.44 82 PRO A O 1
ATOM 606 N N . ALA A 1 83 ? 4.958 -2.856 11.528 1.00 93.44 83 ALA A N 1
ATOM 607 C CA . ALA A 1 83 ? 4.900 -2.566 12.960 1.00 93.44 83 ALA A CA 1
ATOM 608 C C . ALA A 1 83 ? 4.353 -1.158 13.282 1.00 93.44 83 ALA A C 1
ATOM 610 O O . ALA A 1 83 ? 3.882 -0.929 14.395 1.00 93.44 83 ALA A O 1
ATOM 611 N N . ASP A 1 84 ? 4.370 -0.232 12.318 1.00 94.00 84 ASP A N 1
ATOM 612 C CA . ASP A 1 84 ? 3.987 1.174 12.485 1.00 94.00 84 ASP A CA 1
ATOM 613 C C . ASP A 1 84 ? 2.508 1.407 12.131 1.00 94.00 84 ASP A C 1
ATOM 615 O O . ASP A 1 84 ? 2.150 2.288 11.346 1.00 94.00 84 ASP A O 1
ATOM 619 N N . THR A 1 85 ? 1.616 0.610 12.720 1.00 93.00 85 THR A N 1
ATOM 620 C CA . THR A 1 85 ? 0.191 0.552 12.338 1.00 93.00 85 THR A CA 1
ATOM 621 C C . THR A 1 85 ? -0.549 1.892 12.434 1.00 93.00 85 THR A C 1
ATOM 623 O O . THR A 1 85 ? -1.502 2.136 11.691 1.00 93.00 85 THR A O 1
ATOM 626 N N . GLY A 1 86 ? -0.082 2.809 13.290 1.00 93.25 86 GLY A N 1
ATOM 627 C CA . GLY A 1 86 ? -0.623 4.167 13.416 1.00 93.25 86 GLY A CA 1
ATOM 628 C C . GLY A 1 86 ? -0.464 5.036 12.161 1.00 93.25 86 GLY A C 1
ATOM 629 O O . GLY A 1 86 ? -1.137 6.060 12.037 1.00 93.25 86 GLY A O 1
ATOM 630 N N . ASN A 1 87 ? 0.385 4.628 11.216 1.00 96.12 87 ASN A N 1
ATOM 631 C CA . ASN A 1 87 ? 0.642 5.361 9.977 1.00 96.12 87 ASN A CA 1
ATOM 632 C C . ASN A 1 87 ? -0.166 4.836 8.784 1.00 96.12 87 ASN A C 1
ATOM 634 O O . ASN A 1 87 ? -0.130 5.448 7.713 1.00 96.12 87 ASN A O 1
ATOM 638 N N . PHE A 1 88 ? -0.906 3.737 8.945 1.00 97.31 88 PHE A N 1
ATOM 639 C CA . PHE A 1 88 ? -1.710 3.151 7.875 1.00 97.31 88 PHE A CA 1
ATOM 640 C C . PHE A 1 88 ? -2.845 4.084 7.439 1.00 97.31 88 PHE A C 1
ATOM 642 O O . PHE A 1 88 ? -3.481 4.744 8.262 1.00 97.31 88 PHE A O 1
ATOM 649 N N . LYS A 1 89 ? -3.091 4.137 6.125 1.00 97.12 89 LYS A N 1
ATOM 650 C CA . LYS A 1 89 ? -4.104 4.995 5.482 1.00 97.12 89 LYS A CA 1
ATOM 651 C C . LYS A 1 89 ? -5.183 4.226 4.727 1.00 97.12 89 LYS A C 1
ATOM 653 O O . LYS A 1 89 ? -6.219 4.802 4.423 1.00 97.12 89 LYS A O 1
ATOM 658 N N . GLY A 1 90 ? -4.974 2.935 4.481 1.00 96.88 90 GLY A N 1
ATOM 659 C CA . GLY A 1 90 ? -5.957 2.051 3.859 1.00 96.88 90 GLY A CA 1
ATOM 660 C C . GLY A 1 90 ? -5.397 1.340 2.634 1.00 96.88 90 GLY A C 1
ATOM 661 O O . GLY A 1 90 ? -4.197 1.077 2.572 1.00 96.88 90 GLY A O 1
ATOM 662 N N . ILE A 1 91 ? -6.261 1.027 1.669 1.00 96.38 91 ILE A N 1
ATOM 663 C CA . ILE A 1 91 ? -5.898 0.295 0.448 1.00 96.38 91 ILE A CA 1
ATOM 664 C C . ILE A 1 91 ? -6.067 1.197 -0.775 1.00 96.38 91 ILE A C 1
ATOM 666 O O . ILE A 1 91 ? -7.131 1.778 -0.983 1.00 96.38 91 ILE A O 1
ATOM 670 N N . SER A 1 92 ? -5.037 1.329 -1.605 1.00 95.31 92 SER A N 1
ATOM 671 C CA . SER A 1 92 ? -5.111 2.165 -2.802 1.00 95.31 92 SER A CA 1
ATOM 672 C C . SER A 1 92 ? -6.058 1.581 -3.842 1.00 95.31 92 SER A C 1
ATOM 674 O O . SER A 1 92 ? -5.978 0.403 -4.180 1.00 95.31 92 SER A O 1
ATOM 676 N N . MET A 1 93 ? -6.921 2.428 -4.401 1.00 92.31 93 MET A N 1
ATOM 677 C CA . MET A 1 93 ? -7.791 2.063 -5.522 1.00 92.31 93 MET A CA 1
ATOM 678 C C . MET A 1 93 ? -7.293 2.548 -6.879 1.00 92.31 93 MET A C 1
ATOM 680 O O . MET A 1 93 ? -7.924 2.282 -7.895 1.00 92.31 93 MET A O 1
ATOM 684 N N . THR A 1 94 ? -6.213 3.323 -6.901 1.00 92.06 94 THR A N 1
ATOM 685 C CA . THR A 1 94 ? -5.685 3.907 -8.134 1.00 92.06 94 THR A CA 1
ATOM 686 C C . THR A 1 94 ? -4.602 3.002 -8.685 1.00 92.06 94 THR A C 1
ATOM 688 O O . THR A 1 94 ? -3.649 2.700 -7.977 1.00 92.06 94 THR A O 1
ATOM 691 N N . TYR A 1 95 ? -4.725 2.605 -9.947 1.00 91.62 95 TYR A N 1
ATOM 692 C CA . TYR A 1 95 ? -3.628 2.007 -10.695 1.00 91.62 95 TYR A CA 1
ATOM 693 C C . TYR A 1 95 ? -2.788 3.121 -11.332 1.00 91.62 95 TYR A C 1
ATOM 695 O O . TYR A 1 95 ? -3.326 3.989 -12.025 1.00 91.62 95 TYR A O 1
ATOM 703 N N . VAL A 1 96 ? -1.477 3.129 -11.075 1.00 90.56 96 VAL A N 1
ATOM 704 C CA . VAL A 1 96 ? -0.562 4.168 -11.582 1.00 90.56 96 VAL A CA 1
ATOM 705 C C . VAL A 1 96 ? 0.545 3.500 -12.397 1.00 90.56 96 VAL A C 1
ATOM 707 O O . VAL A 1 96 ? 1.617 3.188 -11.865 1.00 90.56 96 VAL A O 1
ATOM 710 N N . PRO A 1 97 ? 0.296 3.230 -13.688 1.00 85.94 97 PRO A N 1
ATOM 711 C CA . PRO A 1 97 ? 1.308 2.662 -14.555 1.00 85.94 97 PRO A CA 1
ATOM 712 C C . PRO A 1 97 ? 2.279 3.747 -15.036 1.00 85.94 97 PRO A C 1
ATOM 714 O O . PRO A 1 97 ? 1.852 4.748 -15.605 1.00 85.94 97 PRO A O 1
ATOM 717 N N . TRP A 1 98 ? 3.588 3.551 -14.817 1.00 83.94 98 TRP A N 1
ATOM 718 C CA . TRP A 1 98 ? 4.732 4.370 -15.284 1.00 83.94 98 TRP A CA 1
ATOM 719 C C . TRP A 1 98 ? 4.740 5.861 -14.911 1.00 83.94 98 TRP A C 1
ATOM 721 O O . TRP A 1 98 ? 5.770 6.521 -15.053 1.00 83.94 98 TRP A O 1
ATOM 731 N N . GLN A 1 99 ? 3.634 6.458 -14.468 1.00 88.00 99 GLN A N 1
ATOM 732 C CA . GLN A 1 99 ? 3.579 7.899 -14.219 1.00 88.00 99 GLN A CA 1
ATOM 733 C C . GLN A 1 99 ? 4.490 8.286 -13.040 1.00 88.00 99 GLN A C 1
ATOM 735 O O . GLN A 1 99 ? 5.053 9.383 -13.045 1.00 88.00 99 GLN A O 1
ATOM 740 N N . ALA A 1 100 ? 4.683 7.369 -12.084 1.00 90.94 100 ALA A N 1
ATOM 741 C CA . ALA A 1 100 ? 5.573 7.531 -10.935 1.00 90.94 100 ALA A CA 1
ATOM 742 C C . ALA A 1 100 ? 7.067 7.535 -11.311 1.00 90.94 100 ALA A C 1
ATOM 744 O O . ALA A 1 100 ? 7.905 7.738 -10.447 1.00 90.94 100 ALA A O 1
ATOM 745 N N . MET A 1 101 ? 7.417 7.356 -12.591 1.00 91.25 101 MET A N 1
ATOM 746 C CA . MET A 1 101 ? 8.788 7.523 -13.099 1.00 91.25 101 MET A CA 1
ATOM 747 C C . MET A 1 101 ? 9.235 8.988 -13.213 1.00 91.25 101 MET A C 1
ATOM 749 O O . MET A 1 101 ? 10.358 9.246 -13.644 1.00 91.25 101 MET A O 1
ATOM 753 N N . ARG A 1 102 ? 8.327 9.952 -13.012 1.00 90.69 102 ARG A N 1
ATOM 754 C CA . ARG A 1 102 ? 8.596 11.365 -13.333 1.00 90.69 102 ARG A CA 1
ATOM 755 C C . ARG A 1 102 ? 8.107 12.367 -12.295 1.00 90.69 102 ARG A C 1
ATOM 757 O O . ARG A 1 102 ? 8.447 13.545 -12.423 1.00 90.69 102 ARG A O 1
ATOM 764 N N . ARG A 1 103 ? 7.200 11.965 -11.404 1.00 93.00 103 ARG A N 1
ATOM 765 C CA . ARG A 1 103 ? 6.572 12.857 -10.426 1.00 93.00 103 ARG A CA 1
ATOM 766 C C . ARG A 1 103 ? 5.820 12.089 -9.351 1.00 93.00 103 ARG A C 1
ATOM 768 O O . ARG A 1 103 ? 5.359 10.975 -9.589 1.00 93.00 103 ARG A O 1
ATOM 775 N N . ASP A 1 104 ? 5.577 12.781 -8.244 1.00 96.12 104 ASP A N 1
ATOM 776 C CA . ASP A 1 104 ? 4.552 12.426 -7.265 1.00 96.12 104 ASP A CA 1
ATOM 777 C C . ASP A 1 104 ? 3.147 12.483 -7.878 1.00 96.12 104 ASP A C 1
ATOM 779 O O . ASP A 1 104 ? 2.876 13.265 -8.801 1.00 96.12 104 ASP A O 1
ATOM 783 N N . ILE A 1 105 ? 2.247 11.641 -7.371 1.00 95.25 105 ILE A N 1
ATOM 784 C CA . ILE A 1 105 ? 0.935 11.399 -7.982 1.00 95.25 105 ILE A CA 1
ATOM 785 C C . ILE A 1 105 ? -0.142 11.359 -6.917 1.00 95.25 105 ILE A C 1
ATOM 787 O O . ILE A 1 105 ? 0.051 10.806 -5.845 1.00 95.25 105 ILE A O 1
ATOM 791 N N 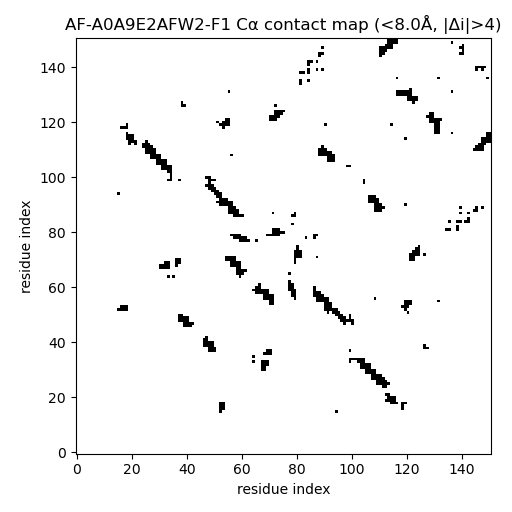. GLU A 1 106 ? -1.295 11.937 -7.218 1.00 96.69 106 GLU A N 1
ATOM 792 C CA . GLU A 1 106 ? -2.467 11.791 -6.368 1.00 96.69 106 GLU A CA 1
ATOM 793 C C . GLU A 1 106 ? -3.097 10.410 -6.572 1.00 96.69 106 GLU A C 1
ATOM 795 O O . GLU A 1 106 ? -3.368 10.000 -7.702 1.00 96.69 106 GLU A O 1
ATOM 800 N N . ILE A 1 107 ? -3.334 9.702 -5.472 1.00 96.12 107 ILE A N 1
ATOM 801 C CA . ILE A 1 107 ? -4.012 8.409 -5.455 1.00 96.12 107 ILE A CA 1
ATOM 802 C C . ILE A 1 107 ? -5.226 8.455 -4.532 1.00 96.12 107 ILE A C 1
ATOM 804 O O . ILE A 1 107 ? -5.214 9.106 -3.488 1.00 96.12 107 ILE A O 1
ATOM 808 N N . GLY A 1 108 ? -6.266 7.716 -4.903 1.00 96.19 108 GLY A N 1
ATOM 809 C CA . GLY A 1 108 ? -7.380 7.399 -4.020 1.00 96.19 108 GLY A CA 1
ATOM 810 C C . GLY A 1 108 ? -7.034 6.217 -3.119 1.00 96.19 108 GLY A C 1
ATOM 811 O O . GLY A 1 108 ? -6.556 5.182 -3.596 1.00 96.19 108 GLY A O 1
ATOM 812 N N . VAL A 1 109 ? -7.300 6.360 -1.825 1.00 96.31 109 VAL A N 1
ATOM 813 C CA . VAL A 1 109 ? -7.112 5.323 -0.808 1.00 96.31 109 VAL A CA 1
ATOM 814 C C . VAL A 1 109 ? -8.447 5.038 -0.137 1.00 96.31 109 VAL A C 1
ATOM 816 O O . VAL A 1 109 ? -9.096 5.936 0.395 1.00 96.31 109 VAL A O 1
ATOM 819 N N . VAL A 1 110 ? -8.865 3.778 -0.183 1.00 95.50 110 VAL A N 1
ATOM 820 C CA . VAL A 1 110 ? -10.059 3.279 0.492 1.00 95.50 110 VAL A CA 1
ATOM 821 C C . VAL A 1 110 ? -9.739 3.112 1.970 1.00 95.50 110 VAL A C 1
ATOM 823 O O . VAL A 1 110 ? -8.912 2.272 2.332 1.00 95.50 110 VAL A O 1
ATOM 826 N N . TYR A 1 111 ? -10.410 3.891 2.814 1.00 95.19 111 TYR A N 1
ATOM 827 C CA . TYR A 1 111 ? -10.293 3.794 4.273 1.00 95.19 111 TYR A CA 1
ATOM 828 C C . TYR A 1 111 ? -11.488 3.082 4.914 1.00 95.19 111 TYR A C 1
ATOM 830 O O . TYR A 1 111 ? -11.410 2.689 6.074 1.00 95.19 111 TYR A O 1
ATOM 838 N N . GLN A 1 112 ? -12.579 2.891 4.168 1.00 94.31 112 GLN A N 1
ATOM 839 C CA . GLN A 1 112 ? -13.742 2.125 4.604 1.00 94.31 112 GLN A CA 1
ATOM 840 C C . GLN A 1 112 ? -14.252 1.237 3.472 1.00 94.31 112 GLN A C 1
ATOM 842 O O . GLN A 1 112 ? -14.443 1.735 2.363 1.00 94.31 112 GLN A O 1
ATOM 847 N N . GLY A 1 113 ? -14.501 -0.047 3.739 1.00 92.19 113 GLY A N 1
ATOM 848 C CA . GLY A 1 113 ? -15.024 -0.986 2.742 1.00 92.19 113 GLY A CA 1
ATOM 849 C C . GLY A 1 113 ? -14.709 -2.457 3.026 1.00 92.19 113 GLY A C 1
ATOM 850 O O . GLY A 1 113 ? -14.125 -2.802 4.051 1.00 92.19 113 GLY A O 1
ATOM 851 N N . VAL A 1 114 ? -15.100 -3.336 2.095 1.00 91.81 114 VAL A N 1
ATOM 852 C CA . VAL A 1 114 ? -14.793 -4.777 2.144 1.00 91.81 114 VAL A CA 1
ATOM 853 C C . VAL A 1 114 ? -13.785 -5.124 1.052 1.00 91.81 114 VAL A C 1
ATOM 855 O O . VAL A 1 114 ? -14.090 -5.009 -0.139 1.00 91.81 114 VAL A O 1
ATOM 858 N N . CYS A 1 115 ? -12.606 -5.574 1.465 1.00 91.06 115 CYS A N 1
ATOM 859 C CA . CYS A 1 115 ? -11.469 -5.907 0.617 1.00 91.06 115 CYS A CA 1
ATOM 860 C C . CYS A 1 115 ? -11.232 -7.421 0.600 1.00 91.06 115 CYS A C 1
ATOM 862 O O . CYS A 1 115 ? -11.425 -8.103 1.602 1.00 91.06 115 CYS A O 1
ATOM 864 N N . TYR A 1 116 ? -10.791 -7.953 -0.534 1.00 91.94 116 TYR A N 1
ATOM 865 C CA . TYR A 1 116 ? -10.362 -9.336 -0.665 1.00 91.94 116 TYR A CA 1
ATOM 866 C C . TYR A 1 116 ? -8.871 -9.444 -0.400 1.00 91.94 116 TYR A C 1
ATOM 868 O O . TYR A 1 116 ? -8.073 -8.918 -1.172 1.00 91.94 116 TYR A O 1
ATOM 876 N N . LEU A 1 117 ? -8.503 -10.142 0.673 1.00 91.44 117 LEU A N 1
ATOM 877 C CA . LEU A 1 117 ? -7.133 -10.124 1.181 1.00 91.44 117 LEU A CA 1
ATOM 878 C C . LEU A 1 117 ? -6.108 -10.605 0.143 1.00 91.44 117 LEU A C 1
ATOM 880 O O . LEU A 1 117 ? -5.032 -10.028 0.034 1.00 91.44 117 LEU A O 1
ATOM 884 N N . ALA A 1 118 ? -6.457 -11.624 -0.649 1.00 88.94 118 ALA A N 1
ATOM 885 C CA . ALA A 1 118 ? -5.549 -12.208 -1.639 1.00 88.94 118 ALA A CA 1
ATOM 886 C C . ALA A 1 118 ? -5.238 -11.282 -2.833 1.00 88.94 118 ALA A C 1
ATOM 888 O O . ALA A 1 118 ? -4.248 -11.506 -3.522 1.00 88.94 118 ALA A O 1
ATOM 889 N N . GLU A 1 119 ? -6.059 -10.251 -3.056 1.00 90.69 119 GLU A N 1
ATOM 890 C CA . GLU A 1 119 ? -5.867 -9.222 -4.095 1.00 90.69 119 GLU A CA 1
ATOM 891 C C . GLU A 1 119 ? -5.452 -7.876 -3.475 1.00 90.69 119 GLU A C 1
ATOM 893 O O . GLU A 1 119 ? -5.527 -6.826 -4.113 1.00 90.69 119 GLU A O 1
ATOM 898 N N . CYS A 1 120 ? -5.051 -7.889 -2.202 1.00 94.06 120 CYS A N 1
ATOM 899 C CA . CYS A 1 120 ? -4.363 -6.779 -1.565 1.00 94.06 120 CYS A CA 1
ATOM 900 C C . CYS A 1 120 ? -2.865 -7.079 -1.499 1.00 94.06 120 CYS A C 1
ATOM 902 O O . CYS A 1 120 ? -2.468 -8.235 -1.337 1.00 94.06 120 CYS A O 1
ATOM 904 N N . TYR A 1 121 ? -2.040 -6.036 -1.571 1.00 95.62 121 TYR A N 1
ATOM 905 C CA . TYR A 1 121 ? -0.586 -6.171 -1.635 1.00 95.62 121 TYR A CA 1
ATOM 906 C C . TYR A 1 121 ? 0.125 -5.338 -0.575 1.00 95.62 121 TYR A C 1
ATOM 908 O O . TYR A 1 121 ? -0.313 -4.243 -0.232 1.00 95.62 121 TYR A O 1
ATOM 916 N N . GLU A 1 122 ? 1.257 -5.836 -0.109 1.00 96.31 122 GLU A N 1
ATOM 917 C CA . GLU A 1 122 ? 2.296 -5.087 0.598 1.00 96.31 122 GLU A CA 1
ATOM 918 C C . GLU A 1 122 ? 3.620 -5.259 -0.156 1.00 96.31 122 GLU A C 1
ATOM 920 O O . GLU A 1 122 ? 3.704 -6.047 -1.098 1.00 96.31 122 GLU A O 1
ATOM 925 N N . VAL A 1 123 ? 4.646 -4.507 0.230 1.00 96.38 123 VAL A N 1
ATOM 926 C CA . VAL A 1 123 ? 5.990 -4.636 -0.338 1.00 96.38 123 VAL A CA 1
ATOM 927 C C . VAL A 1 123 ? 6.897 -5.338 0.673 1.00 96.38 123 VAL A C 1
ATOM 929 O O . VAL A 1 123 ? 6.884 -5.035 1.871 1.00 96.38 123 VAL A O 1
ATOM 932 N N . ASP A 1 124 ? 7.662 -6.322 0.219 1.00 94.69 124 ASP A N 1
ATOM 933 C CA . ASP A 1 124 ? 8.611 -7.028 1.072 1.00 94.69 124 ASP A CA 1
ATOM 934 C C . ASP A 1 124 ? 9.923 -6.236 1.254 1.00 94.69 124 ASP A C 1
ATOM 936 O O . ASP A 1 124 ? 10.099 -5.140 0.727 1.00 94.69 124 ASP A O 1
ATOM 940 N N . GLY A 1 125 ? 10.872 -6.778 2.022 1.00 90.56 125 GLY A N 1
ATOM 941 C CA . GLY A 1 125 ? 12.172 -6.121 2.225 1.00 90.56 125 GLY A CA 1
ATOM 942 C C . GLY A 1 125 ? 13.082 -6.101 0.987 1.00 90.56 125 GLY A C 1
ATOM 943 O O . GLY A 1 125 ? 14.149 -5.489 1.039 1.00 90.56 125 GLY A O 1
ATOM 944 N N . SER A 1 126 ? 12.694 -6.780 -0.095 1.00 90.31 126 SER A N 1
ATOM 945 C CA . SER A 1 126 ? 13.390 -6.788 -1.387 1.00 90.31 126 SER A CA 1
ATOM 946 C C . SER A 1 126 ? 12.839 -5.727 -2.345 1.00 90.31 126 SER A C 1
ATOM 948 O O . SER A 1 126 ? 13.464 -5.460 -3.370 1.00 90.31 126 SER A O 1
ATOM 950 N N . GLY A 1 127 ? 11.703 -5.106 -2.013 1.00 89.94 127 GLY A N 1
ATOM 951 C CA . GLY A 1 127 ? 10.990 -4.194 -2.902 1.00 89.94 127 GLY A CA 1
ATOM 952 C C . GLY A 1 127 ? 9.970 -4.891 -3.807 1.00 89.94 127 GLY A C 1
ATOM 953 O O . GLY A 1 127 ? 9.428 -4.247 -4.702 1.00 89.94 127 GLY A O 1
ATOM 954 N N . ASP A 1 128 ? 9.675 -6.173 -3.582 1.00 92.75 128 ASP A N 1
ATOM 955 C CA . ASP A 1 128 ? 8.712 -6.924 -4.381 1.00 92.75 128 ASP A CA 1
ATOM 956 C C . ASP A 1 128 ? 7.299 -6.814 -3.800 1.00 92.75 128 ASP A C 1
ATOM 958 O O . ASP A 1 128 ? 7.095 -6.847 -2.584 1.00 92.75 128 ASP A O 1
ATOM 962 N N . TYR A 1 129 ? 6.295 -6.723 -4.676 1.00 93.00 129 TYR A N 1
ATOM 963 C CA . TYR A 1 129 ? 4.898 -6.812 -4.255 1.00 93.00 129 TYR A CA 1
ATOM 964 C C . TYR A 1 129 ? 4.556 -8.248 -3.864 1.00 93.00 129 TYR A C 1
ATOM 966 O O . TYR A 1 129 ? 4.671 -9.177 -4.665 1.00 93.00 129 TYR A O 1
ATOM 974 N N . VAL A 1 130 ? 4.059 -8.412 -2.646 1.00 94.56 130 VAL A N 1
ATOM 975 C CA . VAL A 1 130 ? 3.589 -9.682 -2.098 1.00 94.56 130 VAL A CA 1
ATOM 976 C C . VAL A 1 130 ? 2.159 -9.527 -1.598 1.00 94.56 130 VAL A C 1
ATOM 978 O O . VAL A 1 130 ? 1.700 -8.421 -1.318 1.00 94.56 130 VAL A O 1
ATOM 981 N N . THR A 1 131 ? 1.420 -10.630 -1.504 1.00 95.12 131 THR A N 1
ATOM 982 C CA . THR A 1 131 ? 0.065 -10.607 -0.938 1.00 95.12 131 THR A CA 1
ATOM 983 C C . THR A 1 131 ? 0.090 -10.048 0.483 1.00 95.12 131 THR A C 1
ATOM 985 O O . THR A 1 131 ? 0.936 -10.438 1.289 1.00 95.12 131 THR A O 1
ATOM 988 N N . LEU A 1 132 ? -0.868 -9.169 0.786 1.00 95.19 132 LEU A N 1
ATOM 989 C CA . LEU A 1 132 ? -1.033 -8.549 2.094 1.00 95.19 132 LEU A CA 1
ATOM 990 C C . LEU A 1 132 ? -1.115 -9.626 3.174 1.00 95.19 132 LEU A C 1
ATOM 992 O O . LEU A 1 132 ? -1.950 -10.535 3.123 1.00 95.19 132 LEU A O 1
ATOM 996 N N . THR A 1 133 ? -0.245 -9.524 4.169 1.00 95.75 133 THR A N 1
ATOM 997 C CA . THR A 1 133 ? -0.203 -10.512 5.240 1.00 95.75 133 THR A CA 1
ATOM 998 C C . THR A 1 133 ? -1.367 -10.318 6.206 1.00 95.75 133 THR A C 1
ATOM 1000 O O . THR A 1 133 ? -1.870 -9.211 6.415 1.00 95.75 133 THR A O 1
ATOM 1003 N N . GLN A 1 134 ? -1.766 -11.400 6.882 1.00 94.94 134 GLN A N 1
ATOM 1004 C CA . GLN A 1 134 ? -2.789 -11.315 7.927 1.00 94.94 134 GLN A CA 1
ATOM 1005 C C . GLN A 1 134 ? -2.379 -10.342 9.044 1.00 94.94 134 GLN A C 1
ATOM 1007 O O . GLN A 1 134 ? -3.225 -9.631 9.569 1.00 94.94 134 GLN A O 1
ATOM 1012 N N . GLY A 1 135 ? -1.084 -10.258 9.369 1.00 94.31 135 GLY A N 1
ATOM 1013 C CA . GLY A 1 135 ? -0.577 -9.329 10.381 1.00 94.31 135 GLY A CA 1
ATOM 1014 C C . GLY A 1 135 ? -0.799 -7.860 10.011 1.00 94.31 135 GLY A C 1
ATOM 1015 O O . GLY A 1 135 ? -1.256 -7.086 10.851 1.00 94.31 135 GLY A O 1
ATOM 1016 N N . VAL A 1 136 ? -0.547 -7.475 8.756 1.00 95.75 136 VAL A N 1
ATOM 1017 C CA . VAL A 1 136 ? -0.823 -6.106 8.290 1.00 95.75 136 VAL A CA 1
ATOM 1018 C C . VAL A 1 136 ? -2.325 -5.848 8.209 1.00 95.75 136 VAL A C 1
ATOM 1020 O O . VAL A 1 136 ? -2.778 -4.796 8.659 1.00 95.75 136 VAL A O 1
ATOM 1023 N N . ALA A 1 137 ? -3.117 -6.810 7.727 1.00 96.00 137 ALA A N 1
ATOM 1024 C CA . ALA A 1 137 ? -4.576 -6.698 7.711 1.00 96.00 137 ALA A CA 1
ATOM 1025 C C . ALA A 1 137 ? -5.161 -6.513 9.127 1.00 96.00 137 ALA A C 1
ATOM 1027 O O . ALA A 1 137 ? -6.061 -5.698 9.336 1.00 96.00 137 ALA A O 1
ATOM 1028 N N . ASP A 1 138 ? -4.627 -7.224 10.120 1.00 95.50 138 ASP A N 1
ATOM 1029 C CA . ASP A 1 138 ? -4.997 -7.080 11.532 1.00 95.50 138 ASP A CA 1
ATOM 1030 C C . ASP A 1 138 ? -4.587 -5.710 12.076 1.00 95.50 138 ASP A C 1
ATOM 1032 O O . ASP A 1 138 ? -5.380 -5.056 12.755 1.00 95.50 138 ASP A O 1
ATOM 1036 N N . GLY A 1 139 ? -3.387 -5.244 11.720 1.00 94.88 139 GLY A N 1
ATOM 1037 C CA . GLY A 1 139 ? -2.915 -3.900 12.039 1.00 94.88 139 GLY A CA 1
ATOM 1038 C C . GLY A 1 139 ? -3.838 -2.816 11.482 1.00 94.88 139 GLY A C 1
ATOM 1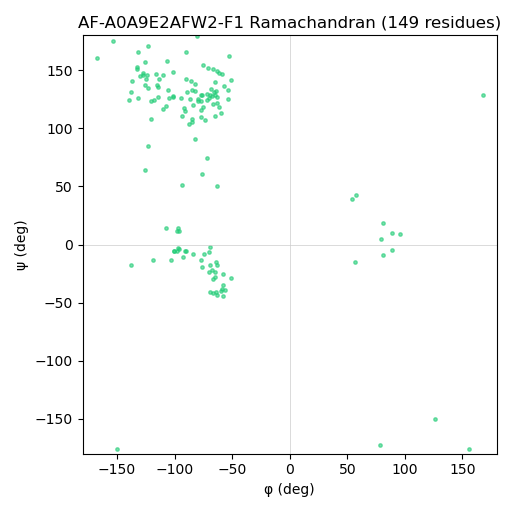039 O O . GLY A 1 139 ? -4.210 -1.904 12.213 1.00 94.88 139 GLY A O 1
ATOM 1040 N N . MET A 1 140 ? -4.282 -2.955 10.230 1.00 96.19 140 MET A N 1
ATOM 1041 C CA . MET A 1 140 ? -5.237 -2.037 9.602 1.00 96.19 140 MET A CA 1
ATOM 1042 C C . MET A 1 140 ? -6.605 -2.052 10.287 1.00 96.19 140 MET A C 1
ATOM 1044 O O . MET A 1 140 ? -7.174 -0.988 10.510 1.00 96.19 140 MET A O 1
ATOM 1048 N N . ARG A 1 141 ? -7.116 -3.228 10.674 1.00 94.31 141 ARG A N 1
ATOM 1049 C CA . ARG A 1 141 ? -8.373 -3.346 11.439 1.00 94.31 141 ARG A CA 1
ATOM 1050 C C . ARG A 1 141 ? -8.283 -2.735 12.838 1.00 94.31 141 ARG A C 1
ATOM 1052 O O . ARG A 1 141 ? -9.296 -2.317 13.388 1.00 94.31 141 ARG A O 1
ATOM 1059 N N . GLY A 1 142 ? -7.087 -2.707 13.423 1.00 91.44 142 GLY A N 1
ATOM 1060 C CA . GLY A 1 142 ? -6.827 -2.089 14.722 1.00 91.44 142 GLY A CA 1
ATOM 1061 C C . GLY A 1 142 ? -6.736 -0.560 14.689 1.00 91.44 142 GLY A C 1
ATOM 1062 O O . GLY A 1 142 ? -6.768 0.069 15.748 1.00 91.44 142 GLY A O 1
ATOM 1063 N N . THR A 1 143 ? -6.627 0.051 13.507 1.00 92.19 14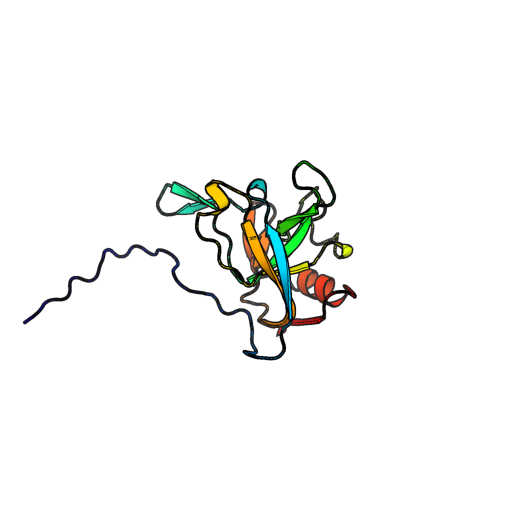3 THR A N 1
ATOM 1064 C CA . THR A 1 143 ? -6.478 1.501 13.353 1.00 92.19 143 THR A CA 1
ATOM 1065 C C . THR A 1 143 ? -7.840 2.189 13.387 1.00 92.19 143 THR A C 1
ATOM 1067 O O . THR A 1 143 ? -8.678 1.971 12.523 1.00 92.19 143 THR A O 1
ATOM 1070 N N . SER A 1 144 ? -8.058 3.091 14.349 1.00 85.81 144 SER A N 1
ATOM 1071 C CA . SER A 1 144 ? -9.361 3.744 14.578 1.00 85.81 144 SER A CA 1
ATOM 1072 C C . SER A 1 144 ? -9.867 4.622 13.429 1.00 85.81 144 SER A C 1
ATOM 1074 O O . SER A 1 144 ? -11.047 4.962 13.394 1.00 85.81 144 SER A O 1
ATOM 1076 N N . THR A 1 145 ? -8.987 5.020 12.511 1.00 89.12 145 THR A N 1
ATOM 1077 C CA . THR A 1 145 ? -9.337 5.810 11.325 1.00 89.12 145 THR A CA 1
ATOM 1078 C C . THR A 1 145 ? -9.706 4.948 10.118 1.00 89.12 145 THR A C 1
ATOM 1080 O O . THR A 1 145 ? -10.078 5.506 9.090 1.00 89.12 145 THR A O 1
ATOM 1083 N N . LEU A 1 146 ? -9.575 3.621 10.213 1.00 94.19 146 LEU A N 1
ATOM 1084 C CA . LEU A 1 146 ? -9.873 2.677 9.140 1.00 94.19 146 LEU A CA 1
ATOM 1085 C C . LEU A 1 146 ? -11.054 1.784 9.540 1.00 94.19 146 LEU A C 1
ATOM 1087 O O . LEU A 1 146 ? -11.121 1.284 10.658 1.00 94.19 146 LEU A O 1
ATOM 1091 N N . ASP A 1 147 ? -11.966 1.557 8.602 1.00 93.94 147 ASP A N 1
ATOM 1092 C CA . ASP A 1 147 ? -13.101 0.638 8.735 1.00 93.94 147 ASP A CA 1
ATOM 1093 C C . ASP A 1 147 ? -13.085 -0.360 7.568 1.00 93.94 147 ASP A C 1
ATOM 1095 O O . ASP A 1 147 ? -13.920 -0.346 6.659 1.00 93.94 147 ASP A O 1
ATOM 1099 N N . LEU A 1 148 ? -12.031 -1.177 7.544 1.00 92.50 148 LEU A N 1
ATOM 1100 C CA . LEU A 1 148 ? -11.778 -2.160 6.496 1.00 92.50 148 LEU A CA 1
ATOM 1101 C C . LEU A 1 148 ? -12.100 -3.568 6.989 1.00 92.50 148 LEU A C 1
ATOM 1103 O O . LEU A 1 148 ? -11.555 -4.039 7.988 1.00 92.50 148 LEU A O 1
ATOM 1107 N N . LEU A 1 149 ? -12.940 -4.276 6.242 1.00 92.56 149 LEU A N 1
ATOM 1108 C CA . LEU A 1 149 ? -13.166 -5.703 6.421 1.00 92.56 149 LEU A CA 1
ATOM 1109 C C . LEU A 1 149 ? -12.379 -6.475 5.363 1.00 92.56 149 LEU A C 1
ATOM 1111 O O . LEU A 1 149 ? -12.556 -6.235 4.173 1.00 92.56 149 LEU A O 1
ATOM 1115 N N . PHE A 1 150 ? -11.561 -7.435 5.790 1.00 91.38 150 PHE A N 1
ATOM 1116 C CA . PHE A 1 150 ? -10.847 -8.339 4.890 1.00 91.38 150 PHE A CA 1
ATOM 1117 C C . PHE A 1 150 ? -11.549 -9.698 4.845 1.00 91.38 150 PHE A C 1
ATOM 1119 O O . PHE A 1 150 ? -11.828 -10.278 5.899 1.00 91.38 150 PHE A O 1
ATOM 1126 N N . VAL A 1 151 ? -11.844 -10.175 3.634 1.00 86.94 151 VAL A N 1
ATOM 1127 C CA . VAL A 1 151 ? -12.436 -11.495 3.342 1.00 86.94 151 VAL A CA 1
ATOM 1128 C C . VAL A 1 151 ? -11.526 -12.352 2.479 1.00 86.94 151 VAL A C 1
ATOM 1130 O O . VAL A 1 151 ? -10.618 -11.783 1.828 1.00 86.94 151 VAL A O 1
#

Secondary structure (DSS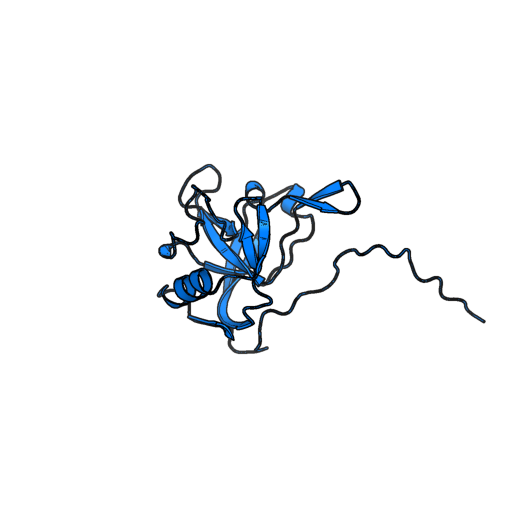P, 8-state):
-----PPP-----------BS-SSS-EEEEEEE-GGGSPEEEETTEEEEEE-TTBEEEE--SSTTTTSEEE-BTT-SSS-STT-GGGEEEEE---EESGGGTS-EEEEEEEEEEE-GGG-EEE-TTS-EEEPPHHHHHHHHT-TT-EEEE-

Nearest PDB structures (foldseek):
  4wgk-assembly2_B  TM=2.310E-01  e=3.165E+00  Homo sapiens
  4wgk-assembly1_A  TM=2.260E-01  e=4.605E+00  Homo sapiens

Radius of gyration: 16.19 Å; Cα contacts (8 Å, |Δi|>4): 338; chains: 1; bounding box: 35×27×60 Å

Mean predicted aligned error: 6.59 Å

Foldseek 3Di:
DDDDDDPPPQPPVPDALPQAPDPDDWDKDKFWAQLVQFFWDQRPNDTARWDHFQFWKFAFCDDPRHRGIHGQEDPDPRQSDLVNLQGTDATWRDTDTRPSVDGIDMTIHTQAHEGEQQSHWGAYNVRDTDGHDPSSVVSSVPHPSGHYHYD

Sequence (151 aa):
MAHFDKGPNLVTPFGDLTFLRSTHNYNVESYTLAEADVPTVDVDGSDQKIWYSGTAVAVNTSGASNGKVGPVETGNATGRAPADTGNFKGISMTYVPWQAMRRDIEIGVVYQGVCYLAECYEVDGSGDYVTLTQGVADGMRGTSTLDLLFV

pLDDT: mean 87.92, std 14.07, range [44.72, 98.0]